Protein AF-A0A356W0C1-F1 (afdb_monomer_lite)

pLDDT: mean 94.43, std 4.19, range [66.56, 97.56]

Secondary structure (DSSP, 8-state):
--S-HHHHHHHHHHHHTT-TT---------SS-GGG-S------HHHHHHHHHT----HHHHHHHHHTS-S-HHHHHHHHH----

Structure (mmCIF, N/CA/C/O backbone):
data_AF-A0A356W0C1-F1
#
_entry.id   AF-A0A356W0C1-F1
#
loop_
_atom_site.group_PDB
_atom_site.id
_atom_site.type_symbol
_atom_site.label_atom_id
_atom_site.label_alt_id
_atom_site.label_comp_id
_atom_site.label_asym_id
_atom_site.label_entity_id
_atom_site.label_seq_id
_atom_site.pdbx_PDB_ins_code
_atom_site.Cartn_x
_atom_site.Cartn_y
_atom_site.Cartn_z
_atom_site.occupancy
_atom_site.B_iso_or_equiv
_atom_site.auth_seq_id
_atom_site.auth_comp_id
_atom_site.auth_asym_id
_atom_site.auth_atom_id
_atom_site.pdbx_PDB_model_num
ATOM 1 N N . MET A 1 1 ? 3.104 7.497 6.504 1.00 66.56 1 MET A N 1
ATOM 2 C CA . MET A 1 1 ? 2.809 6.732 5.262 1.00 66.56 1 MET A CA 1
ATOM 3 C C . MET A 1 1 ? 2.938 7.583 3.983 1.00 66.56 1 MET A C 1
ATOM 5 O O . MET A 1 1 ? 2.573 8.751 4.016 1.00 66.56 1 MET A O 1
ATOM 9 N N . LEU A 1 2 ? 3.415 7.016 2.860 1.00 81.69 2 LEU A N 1
ATOM 10 C CA . LEU A 1 2 ? 3.422 7.661 1.529 1.00 81.69 2 LEU A CA 1
ATOM 11 C C . LEU A 1 2 ? 2.414 6.958 0.605 1.00 81.69 2 LEU A C 1
ATOM 13 O O . LEU A 1 2 ? 2.708 5.899 0.063 1.00 81.69 2 LEU A O 1
ATOM 17 N N . THR A 1 3 ? 1.221 7.528 0.471 1.00 90.31 3 THR A N 1
ATOM 18 C CA . THR A 1 3 ? 0.183 7.106 -0.481 1.00 90.31 3 THR A CA 1
ATOM 19 C C . THR A 1 3 ? -0.724 8.296 -0.774 1.00 90.31 3 THR A C 1
ATOM 21 O O . THR A 1 3 ? -0.760 9.253 0.009 1.00 90.31 3 THR A O 1
ATOM 24 N N . ASP A 1 4 ? -1.466 8.243 -1.873 1.00 94.62 4 ASP A N 1
ATOM 25 C CA . ASP A 1 4 ? -2.465 9.259 -2.166 1.00 94.62 4 ASP A CA 1
ATOM 26 C C . ASP A 1 4 ? -3.642 9.135 -1.193 1.00 94.62 4 ASP A C 1
ATOM 28 O O . ASP A 1 4 ? -4.154 8.049 -0.923 1.00 94.62 4 ASP A O 1
ATOM 32 N N . PHE A 1 5 ? -4.119 10.271 -0.677 1.00 94.00 5 PHE A N 1
ATOM 33 C CA . PHE A 1 5 ? -5.228 10.308 0.287 1.00 94.00 5 PHE A CA 1
ATOM 34 C C . PHE A 1 5 ? -6.492 9.601 -0.231 1.00 94.00 5 PHE A C 1
ATOM 36 O O . PHE A 1 5 ? -7.253 9.016 0.544 1.00 94.00 5 PHE 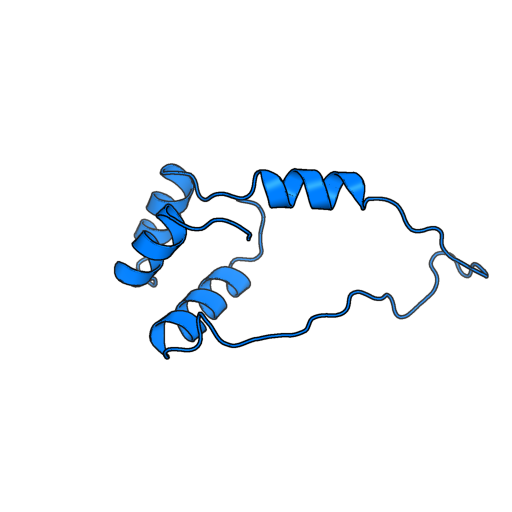A O 1
ATOM 43 N N . TYR A 1 6 ? -6.684 9.616 -1.553 1.00 95.25 6 TYR A N 1
ATOM 44 C CA . TYR A 1 6 ? -7.778 8.925 -2.224 1.00 95.25 6 TYR A CA 1
ATOM 45 C C . TYR A 1 6 ? -7.802 7.419 -1.924 1.00 95.25 6 TYR A C 1
ATOM 47 O O . TYR A 1 6 ? -8.878 6.896 -1.633 1.00 95.25 6 TYR A O 1
ATOM 55 N N . GLU A 1 7 ? -6.648 6.746 -1.888 1.00 95.75 7 GLU A N 1
ATOM 56 C CA . GLU A 1 7 ? -6.557 5.304 -1.620 1.00 95.75 7 GLU A CA 1
ATOM 57 C C . GLU A 1 7 ? -7.156 4.943 -0.256 1.00 95.75 7 GLU A C 1
ATOM 59 O O . GLU A 1 7 ? -7.933 3.997 -0.127 1.00 95.75 7 GLU A O 1
ATOM 64 N N . ILE A 1 8 ? -6.892 5.763 0.764 1.00 95.75 8 ILE A N 1
ATOM 65 C CA . ILE A 1 8 ? -7.421 5.544 2.116 1.00 95.75 8 ILE A CA 1
ATOM 66 C C . ILE A 1 8 ? -8.924 5.828 2.171 1.00 95.75 8 ILE A C 1
ATOM 68 O O . ILE A 1 8 ? -9.678 5.100 2.820 1.00 95.75 8 ILE A O 1
ATOM 72 N N . THR A 1 9 ? -9.398 6.855 1.459 1.00 96.56 9 THR A N 1
ATOM 73 C CA . THR A 1 9 ? -10.842 7.128 1.370 1.00 96.56 9 THR A CA 1
ATOM 74 C C . THR A 1 9 ? -11.609 6.041 0.617 1.00 96.56 9 THR A C 1
ATOM 76 O O . THR A 1 9 ? -12.694 5.660 1.058 1.00 96.56 9 THR A O 1
ATOM 79 N N . MET A 1 10 ? -11.038 5.479 -0.454 1.00 96.31 10 MET A N 1
ATOM 80 C CA . MET A 1 10 ? -11.591 4.308 -1.137 1.00 96.31 10 MET A CA 1
ATOM 81 C C . MET A 1 10 ? -11.619 3.086 -0.228 1.00 96.31 10 MET A C 1
ATOM 83 O O . MET A 1 10 ? -12.656 2.437 -0.130 1.00 96.31 10 MET A O 1
ATOM 87 N N . ALA A 1 11 ? -10.514 2.794 0.463 1.00 95.81 11 ALA A N 1
ATOM 88 C CA . ALA A 1 11 ? -10.424 1.668 1.385 1.00 95.81 11 ALA A CA 1
ATOM 89 C C . ALA A 1 11 ? -11.487 1.759 2.492 1.00 95.81 11 ALA A C 1
ATOM 91 O O . ALA A 1 11 ? -12.185 0.782 2.758 1.00 95.81 11 ALA A O 1
ATOM 92 N N . ASN A 1 12 ? -11.700 2.950 3.064 1.00 96.62 12 ASN A N 1
ATOM 93 C CA . ASN A 1 12 ? -12.791 3.193 4.010 1.00 96.62 12 ASN A CA 1
ATOM 94 C C . ASN A 1 12 ? -14.171 2.948 3.377 1.00 96.62 12 ASN A C 1
ATOM 96 O O . ASN A 1 12 ? -15.067 2.417 4.034 1.00 96.62 12 ASN A O 1
ATOM 100 N N . GLY A 1 13 ? -14.344 3.314 2.104 1.00 96.00 13 GLY A N 1
ATOM 101 C CA . GLY A 1 13 ? -15.542 3.018 1.321 1.00 96.00 13 GLY A CA 1
ATOM 102 C C . GLY A 1 13 ? -15.778 1.515 1.155 1.00 96.00 13 GLY A C 1
ATOM 103 O O . GLY A 1 13 ? -16.878 1.049 1.446 1.00 96.00 13 GLY A O 1
ATOM 104 N N . TYR A 1 14 ? -14.762 0.748 0.757 1.00 96.75 14 TYR A N 1
ATOM 105 C CA . TYR A 1 14 ? -14.860 -0.710 0.634 1.00 96.75 14 TYR A CA 1
ATOM 106 C C . TYR A 1 14 ? -15.174 -1.372 1.975 1.00 96.75 14 TYR A C 1
ATOM 108 O O . TYR A 1 14 ? -16.138 -2.129 2.064 1.00 96.75 14 TYR A O 1
ATOM 116 N N . PHE A 1 15 ? -14.441 -1.003 3.025 1.00 96.44 15 PHE A N 1
ATOM 117 C CA . PHE A 1 15 ? -14.641 -1.517 4.379 1.00 96.44 15 PHE A CA 1
ATOM 118 C C . PHE A 1 15 ? -16.048 -1.220 4.916 1.00 96.44 15 PHE A C 1
ATOM 120 O O . PHE A 1 15 ? -16.719 -2.076 5.482 1.00 96.44 15 PHE A O 1
ATOM 127 N N . SER A 1 16 ? -16.553 -0.002 4.705 1.00 95.50 16 SER A N 1
ATOM 128 C CA . SER A 1 16 ? -17.889 0.379 5.190 1.00 95.50 16 SER A CA 1
ATOM 129 C C . SER A 1 16 ? -19.026 -0.353 4.466 1.00 95.50 16 SER A C 1
ATOM 131 O O . SER A 1 16 ? -20.150 -0.367 4.966 1.00 95.50 16 SER A O 1
ATOM 133 N N . ASN A 1 17 ? -18.750 -0.944 3.300 1.00 96.12 17 ASN A N 1
ATOM 134 C CA . ASN A 1 17 ? -19.725 -1.654 2.474 1.00 96.12 17 ASN A CA 1
ATOM 135 C C . ASN A 1 17 ? -19.525 -3.183 2.466 1.00 96.12 17 ASN A C 1
ATOM 137 O O . ASN A 1 17 ? -20.193 -3.865 1.688 1.00 96.12 17 ASN A O 1
ATOM 141 N N . GLY A 1 18 ? -18.654 -3.734 3.320 1.00 95.75 18 GLY A N 1
ATOM 142 C CA . GLY A 1 18 ? -18.442 -5.184 3.411 1.00 95.75 18 GLY A CA 1
ATOM 143 C C . GLY A 1 18 ? -17.660 -5.763 2.226 1.00 95.75 18 GLY A C 1
ATOM 144 O O . GLY A 1 18 ? -17.927 -6.887 1.793 1.00 95.75 18 GLY A O 1
ATOM 145 N N . PHE A 1 19 ? -16.776 -4.968 1.618 1.00 96.62 19 PHE A N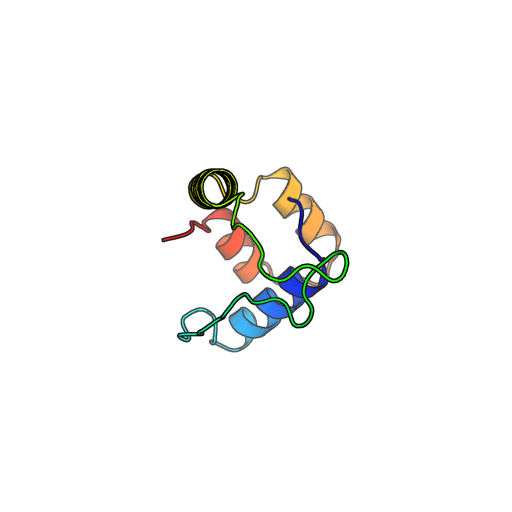 1
ATOM 146 C CA . PHE A 1 19 ? -15.950 -5.369 0.476 1.00 96.62 19 PHE A CA 1
ATOM 147 C C . PHE A 1 19 ? -14.466 -5.533 0.815 1.00 96.62 19 PHE A C 1
ATOM 149 O O . PHE A 1 19 ? -13.679 -5.784 -0.091 1.00 96.62 19 PHE A O 1
ATOM 156 N N . GLU A 1 20 ? -14.086 -5.418 2.085 1.00 93.25 20 GLU A N 1
ATOM 157 C CA . GLU A 1 20 ? -12.711 -5.538 2.578 1.00 93.25 20 GLU A CA 1
ATOM 158 C C . GLU A 1 20 ? -12.028 -6.858 2.184 1.00 93.25 20 GLU A C 1
ATOM 160 O O . GLU A 1 20 ? -10.858 -6.836 1.816 1.00 93.25 20 GLU A O 1
ATOM 165 N N . ASP A 1 21 ? -12.772 -7.969 2.154 1.00 93.00 21 ASP A N 1
ATOM 166 C CA . ASP A 1 21 ? -12.246 -9.307 1.837 1.00 93.00 21 ASP A CA 1
ATOM 167 C C . ASP A 1 21 ? -12.542 -9.750 0.393 1.00 93.00 21 ASP A C 1
ATOM 169 O O . ASP A 1 21 ? -12.399 -10.924 0.032 1.00 93.00 21 ASP A O 1
ATOM 173 N N . LYS A 1 22 ? -13.011 -8.838 -0.469 1.00 96.19 22 LYS A N 1
ATOM 174 C CA . LYS A 1 22 ? -13.249 -9.181 -1.875 1.00 96.19 22 LYS A CA 1
ATOM 175 C C . LYS A 1 22 ? -11.932 -9.306 -2.630 1.00 96.19 22 LYS A C 1
ATOM 177 O O . LYS A 1 22 ? -11.122 -8.386 -2.657 1.00 96.19 22 LYS A O 1
ATOM 182 N N . VAL A 1 23 ? -11.776 -10.422 -3.340 1.00 95.69 23 VAL A N 1
ATOM 183 C CA . VAL A 1 23 ? -10.614 -10.666 -4.201 1.00 95.69 23 VAL A CA 1
ATOM 184 C C . VAL A 1 23 ? -10.595 -9.667 -5.360 1.00 95.69 23 VAL A C 1
ATOM 186 O O . VAL A 1 23 ? -11.524 -9.625 -6.170 1.00 95.69 23 VAL A O 1
ATOM 189 N N . GLY A 1 24 ? -9.517 -8.886 -5.440 1.00 94.31 24 GLY A N 1
ATOM 190 C CA . GLY A 1 24 ? -9.205 -7.985 -6.548 1.00 94.31 24 GLY A CA 1
ATOM 191 C C . GLY A 1 24 ? -7.917 -8.402 -7.261 1.00 94.31 24 GLY A C 1
ATOM 192 O O . GLY A 1 24 ? -7.012 -8.953 -6.640 1.00 94.31 24 GLY A O 1
ATOM 193 N N . TYR A 1 25 ? -7.835 -8.123 -8.562 1.00 96.88 25 TYR A N 1
ATOM 194 C CA . TYR A 1 25 ? -6.650 -8.372 -9.388 1.00 96.88 25 TYR A CA 1
ATOM 195 C C . TYR A 1 25 ? -6.152 -7.049 -9.970 1.00 96.88 25 TYR A C 1
ATOM 197 O O . TYR A 1 25 ? -6.950 -6.276 -10.502 1.00 96.88 25 TYR A O 1
ATOM 205 N N . PHE A 1 26 ? -4.846 -6.800 -9.874 1.00 95.88 26 PHE A N 1
ATOM 206 C CA . PHE A 1 26 ? -4.201 -5.584 -10.362 1.00 95.88 26 PHE A CA 1
ATOM 207 C C . PHE A 1 26 ? -2.947 -5.944 -11.159 1.00 95.88 26 PHE A C 1
ATOM 209 O O . PHE A 1 26 ? -2.104 -6.693 -10.670 1.00 95.88 26 PHE A O 1
ATOM 216 N N . ASP A 1 27 ? -2.815 -5.364 -12.352 1.00 96.88 27 ASP A N 1
ATOM 217 C CA . ASP A 1 27 ? -1.654 -5.530 -13.225 1.00 96.88 27 ASP A CA 1
ATOM 218 C C . ASP A 1 27 ? -0.918 -4.198 -13.393 1.00 96.88 27 ASP A C 1
ATOM 220 O O . ASP A 1 27 ? -1.525 -3.165 -13.689 1.00 96.88 27 ASP A O 1
ATOM 224 N N . MET A 1 28 ? 0.408 -4.228 -13.254 1.00 94.94 28 MET A N 1
ATOM 225 C CA .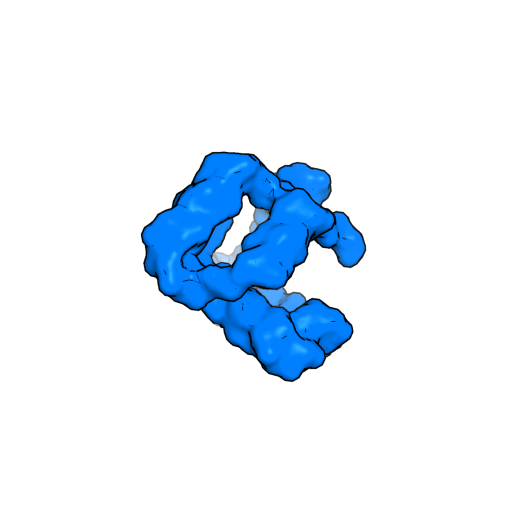 MET A 1 28 ? 1.269 -3.069 -13.483 1.00 94.94 28 MET A CA 1
ATOM 226 C C . MET A 1 28 ? 1.964 -3.185 -14.841 1.00 9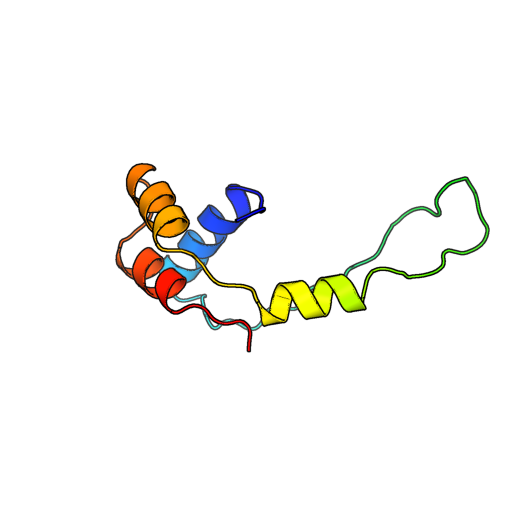4.94 28 MET A C 1
ATOM 228 O O . MET A 1 28 ? 2.738 -4.108 -15.083 1.00 94.94 28 MET A O 1
ATOM 232 N N . PHE A 1 29 ? 1.730 -2.211 -15.717 1.00 94.50 29 PHE A N 1
ATOM 233 C CA . PHE A 1 29 ? 2.394 -2.093 -17.013 1.00 94.50 29 PHE A CA 1
ATOM 234 C C . PHE A 1 29 ? 2.506 -0.622 -17.425 1.00 94.50 29 PHE A C 1
ATOM 236 O O . PHE A 1 29 ? 1.787 0.241 -16.921 1.00 94.50 29 PHE A O 1
ATOM 243 N N . PHE A 1 30 ? 3.394 -0.329 -18.373 1.00 93.75 30 PHE A N 1
ATOM 244 C CA . PHE A 1 30 ? 3.514 0.993 -18.986 1.00 93.75 30 PHE A CA 1
ATOM 245 C C . PHE A 1 30 ? 3.054 0.941 -20.446 1.00 93.75 30 PHE A C 1
ATOM 247 O O . PHE A 1 30 ? 3.137 -0.094 -21.103 1.00 93.75 30 PHE A O 1
ATOM 254 N N . ARG A 1 31 ? 2.540 2.061 -20.964 1.00 94.06 31 ARG A N 1
ATOM 255 C CA . ARG A 1 31 ? 1.956 2.116 -22.318 1.00 94.06 31 ARG A CA 1
ATOM 256 C C . ARG A 1 31 ? 2.960 2.467 -23.413 1.00 94.06 31 ARG A C 1
ATOM 258 O O . ARG A 1 31 ? 2.753 2.086 -24.556 1.00 94.06 31 ARG A O 1
ATOM 265 N N . ASN A 1 32 ? 4.015 3.200 -23.067 1.00 93.19 32 ASN A N 1
ATOM 266 C CA . ASN A 1 32 ? 5.005 3.706 -24.013 1.00 93.19 32 ASN A CA 1
ATOM 267 C C . ASN A 1 32 ? 6.409 3.404 -23.504 1.00 93.19 32 ASN A C 1
ATOM 269 O O . ASN A 1 32 ? 6.682 3.599 -22.319 1.00 93.19 32 ASN A O 1
ATOM 273 N N . LEU A 1 33 ? 7.295 2.976 -24.400 1.00 93.38 33 LEU A N 1
ATOM 274 C CA . LEU A 1 33 ? 8.703 2.814 -24.066 1.00 93.38 33 LEU A CA 1
ATOM 275 C C . LEU A 1 33 ? 9.332 4.187 -23.790 1.00 93.38 33 LEU A C 1
ATOM 277 O O . LEU A 1 33 ? 9.125 5.117 -24.580 1.00 93.38 33 LEU A O 1
ATOM 281 N N . PRO A 1 34 ? 10.082 4.331 -22.685 1.00 89.81 34 PRO A N 1
ATOM 282 C CA . PRO A 1 34 ? 10.804 5.562 -22.410 1.00 89.81 34 PRO A CA 1
ATOM 283 C C . PRO A 1 34 ? 11.846 5.819 -23.505 1.00 89.81 34 PRO A C 1
ATOM 285 O O . PRO A 1 34 ? 12.357 4.889 -24.134 1.00 89.81 34 PRO A O 1
ATOM 288 N N . ASP A 1 35 ? 12.122 7.098 -23.753 1.00 90.62 35 ASP A N 1
ATOM 289 C CA . ASP A 1 35 ? 13.198 7.582 -24.631 1.00 90.62 35 ASP A CA 1
ATOM 290 C C . ASP A 1 35 ? 13.159 7.080 -26.089 1.00 90.62 35 ASP A C 1
ATOM 292 O O . ASP A 1 35 ? 14.142 7.191 -26.820 1.00 90.62 35 ASP A O 1
ATOM 296 N N . GLY A 1 36 ? 12.025 6.527 -26.540 1.00 89.19 36 GLY A N 1
ATOM 297 C CA . GLY A 1 36 ? 11.901 5.920 -27.871 1.00 89.19 36 GLY A CA 1
ATOM 298 C C . GLY A 1 36 ? 12.714 4.630 -28.040 1.00 89.19 36 GLY A C 1
ATOM 299 O O . GLY A 1 36 ? 13.025 4.246 -29.168 1.00 89.19 36 GLY A O 1
ATOM 300 N N . GLY A 1 37 ? 13.084 3.975 -26.934 1.00 88.38 37 GLY A N 1
ATOM 301 C CA . GLY A 1 37 ? 13.858 2.735 -26.937 1.00 88.38 37 GLY A CA 1
ATOM 302 C C . GLY A 1 37 ? 13.088 1.526 -27.483 1.00 88.38 37 GLY A C 1
ATOM 303 O O . GLY A 1 37 ? 11.871 1.558 -27.638 1.00 88.38 37 GLY A O 1
ATOM 304 N N . GLY A 1 38 ? 13.808 0.431 -27.761 1.00 94.25 38 GLY A N 1
ATOM 305 C CA . GLY A 1 38 ? 13.228 -0.827 -28.262 1.00 94.25 38 GLY A CA 1
ATOM 306 C C . GLY A 1 38 ? 12.789 -1.819 -27.176 1.00 94.25 38 GLY A C 1
ATOM 307 O O . GLY A 1 38 ? 12.063 -2.764 -27.473 1.00 94.25 38 GLY A O 1
ATOM 308 N N . PHE A 1 39 ? 13.228 -1.627 -25.929 1.00 92.44 39 PHE A N 1
ATOM 309 C CA . PHE A 1 39 ? 12.853 -2.435 -24.765 1.00 92.44 39 PHE A CA 1
ATOM 310 C C . PHE A 1 39 ? 13.141 -1.666 -23.467 1.00 92.44 39 PHE A C 1
ATOM 312 O O . PHE A 1 39 ? 13.865 -0.671 -23.479 1.00 92.44 39 PHE A O 1
ATOM 319 N N . ALA A 1 40 ? 12.591 -2.141 -22.349 1.00 94.75 40 ALA A N 1
ATOM 320 C CA . ALA A 1 40 ? 12.880 -1.635 -21.009 1.00 94.75 40 ALA A CA 1
ATOM 321 C C . ALA A 1 40 ? 13.382 -2.773 -20.113 1.00 94.75 40 ALA A C 1
ATOM 323 O O . ALA A 1 40 ? 13.022 -3.934 -20.311 1.00 94.75 40 ALA A O 1
ATOM 324 N N . ILE A 1 41 ? 14.203 -2.434 -19.122 1.00 94.19 41 ILE A N 1
ATOM 325 C CA . ILE A 1 41 ? 14.672 -3.369 -18.096 1.00 94.19 41 ILE A CA 1
ATOM 326 C C . ILE A 1 41 ? 13.905 -3.067 -16.810 1.00 94.19 41 ILE A C 1
ATOM 328 O O . ILE A 1 41 ? 13.877 -1.924 -16.359 1.00 94.19 41 ILE A O 1
ATOM 332 N N . MET A 1 42 ? 13.281 -4.087 -16.221 1.00 94.56 42 MET A N 1
ATOM 333 C CA . MET A 1 42 ? 12.595 -3.947 -14.940 1.00 94.56 42 MET A CA 1
ATOM 334 C C . MET A 1 42 ? 13.613 -3.903 -13.796 1.00 94.56 42 MET A C 1
ATOM 336 O O . MET A 1 42 ? 14.462 -4.784 -13.674 1.00 94.56 42 MET A O 1
ATOM 340 N N . ALA A 1 43 ? 13.493 -2.896 -12.938 1.00 96.31 43 ALA A N 1
ATOM 341 C CA . ALA A 1 43 ? 14.246 -2.754 -11.698 1.00 96.31 43 ALA A CA 1
ATOM 342 C C . ALA A 1 43 ? 13.312 -2.217 -10.600 1.00 96.31 43 ALA A C 1
ATOM 344 O O . ALA A 1 43 ? 12.287 -1.614 -10.914 1.00 96.31 43 ALA A O 1
ATOM 345 N N . GLY A 1 44 ? 13.646 -2.440 -9.325 1.00 95.94 44 GLY A N 1
ATOM 346 C CA . GLY A 1 44 ? 12.835 -1.974 -8.187 1.00 95.94 44 GLY A CA 1
ATOM 347 C C . GLY A 1 44 ? 12.051 -3.062 -7.442 1.00 95.94 44 GLY A C 1
ATOM 348 O O . GLY A 1 44 ? 11.403 -2.769 -6.442 1.00 95.94 44 GLY A O 1
ATOM 349 N N . VAL A 1 45 ? 12.097 -4.318 -7.907 1.00 96.44 45 VAL A N 1
ATOM 350 C CA . VAL A 1 45 ? 11.311 -5.423 -7.321 1.00 96.44 45 VAL A CA 1
ATOM 351 C C . VAL A 1 45 ? 11.676 -5.660 -5.856 1.00 96.44 45 VAL A C 1
ATOM 353 O O . VAL A 1 45 ? 10.789 -5.792 -5.021 1.00 96.44 45 VAL A O 1
ATOM 356 N N . GLN A 1 46 ? 12.972 -5.664 -5.533 1.00 97.19 4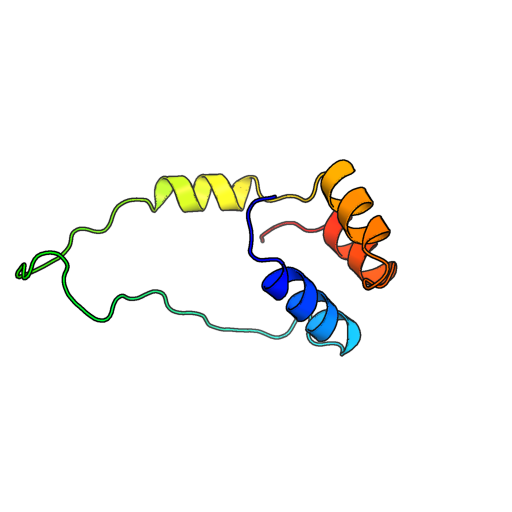6 GLN A N 1
ATOM 357 C CA . GLN A 1 46 ? 13.441 -5.864 -4.162 1.00 97.19 46 GLN A CA 1
ATOM 358 C C . GLN A 1 46 ? 12.919 -4.770 -3.220 1.00 97.19 46 GLN A C 1
ATOM 360 O O . GLN A 1 46 ? 12.400 -5.083 -2.158 1.00 97.19 46 GLN A O 1
ATOM 365 N N . GLN A 1 47 ? 12.986 -3.504 -3.632 1.00 96.25 47 GLN A N 1
ATOM 366 C CA . GLN A 1 47 ? 12.527 -2.369 -2.831 1.00 96.25 47 GLN A CA 1
ATOM 367 C C . GLN A 1 47 ? 11.022 -2.436 -2.555 1.00 96.25 47 GLN A C 1
ATOM 369 O O . GLN A 1 47 ? 10.580 -2.089 -1.464 1.00 96.25 47 GLN A O 1
ATOM 374 N N . ILE A 1 48 ? 10.231 -2.889 -3.534 1.00 94.69 48 ILE A N 1
ATOM 375 C CA . ILE A 1 48 ? 8.789 -3.083 -3.351 1.00 94.69 48 ILE A CA 1
ATOM 376 C C . ILE A 1 48 ? 8.523 -4.210 -2.349 1.00 94.69 48 ILE A C 1
ATOM 378 O O . ILE A 1 48 ? 7.683 -4.038 -1.472 1.00 94.69 48 ILE A O 1
ATOM 382 N N . ILE A 1 49 ? 9.244 -5.332 -2.442 1.00 95.06 49 ILE A N 1
ATOM 383 C CA . ILE A 1 49 ? 9.113 -6.439 -1.482 1.00 95.06 49 ILE A CA 1
ATOM 384 C C . ILE A 1 49 ? 9.458 -5.956 -0.068 1.00 95.06 49 ILE A C 1
ATOM 386 O O . ILE A 1 49 ? 8.640 -6.100 0.834 1.00 95.06 49 ILE A O 1
ATOM 390 N N . GLU A 1 50 ? 10.606 -5.301 0.106 1.00 95.38 50 GLU A N 1
ATOM 391 C CA . GLU A 1 50 ? 11.040 -4.755 1.399 1.00 95.38 50 GLU A CA 1
ATOM 392 C C . GLU A 1 50 ? 10.028 -3.745 1.967 1.00 95.38 50 GLU A C 1
ATOM 394 O O . GLU A 1 50 ? 9.766 -3.728 3.171 1.00 95.38 50 GLU A O 1
ATOM 399 N N . TYR A 1 51 ? 9.426 -2.910 1.115 1.00 94.75 51 TYR A N 1
ATOM 400 C CA . TYR A 1 51 ? 8.372 -1.984 1.526 1.00 94.75 51 TYR A CA 1
ATOM 401 C C . TYR A 1 51 ? 7.113 -2.718 2.006 1.00 94.75 51 TYR A C 1
ATOM 403 O O . TYR A 1 51 ? 6.594 -2.389 3.071 1.00 94.75 51 TYR A O 1
ATOM 411 N N . LEU A 1 52 ? 6.636 -3.714 1.252 1.00 94.06 52 LEU A N 1
ATOM 412 C CA . LEU A 1 52 ? 5.431 -4.479 1.587 1.00 94.06 52 LEU A CA 1
ATOM 413 C C . LEU A 1 52 ? 5.605 -5.303 2.869 1.00 94.06 52 LEU A C 1
ATOM 415 O O . LEU A 1 52 ? 4.695 -5.338 3.693 1.00 94.06 52 LEU A O 1
ATOM 419 N N . GLU A 1 53 ? 6.780 -5.902 3.078 1.00 94.19 53 GLU A N 1
ATOM 420 C CA . GLU A 1 53 ? 7.112 -6.651 4.300 1.00 94.19 53 GLU A CA 1
ATOM 421 C C . GLU A 1 53 ? 7.067 -5.777 5.561 1.00 94.19 53 GLU A C 1
ATOM 423 O O . GLU A 1 53 ? 6.752 -6.260 6.650 1.00 94.19 53 GLU A O 1
ATOM 428 N N . ASN A 1 54 ? 7.365 -4.484 5.416 1.00 93.25 54 ASN A N 1
ATOM 429 C CA . ASN A 1 54 ? 7.399 -3.522 6.512 1.00 93.25 54 ASN A CA 1
ATOM 430 C C . ASN A 1 54 ? 6.187 -2.578 6.522 1.00 93.25 54 ASN A C 1
ATOM 432 O O . ASN A 1 54 ? 6.166 -1.627 7.305 1.00 93.25 54 ASN A O 1
ATOM 436 N N . LEU A 1 55 ? 5.175 -2.814 5.684 1.00 94.44 55 LEU A N 1
ATOM 437 C CA . LEU A 1 55 ? 4.007 -1.947 5.580 1.00 94.44 55 LEU A CA 1
ATOM 438 C C . LEU A 1 55 ? 3.115 -2.085 6.820 1.00 94.44 55 LEU A C 1
ATOM 440 O O . LEU A 1 55 ? 2.462 -3.105 7.033 1.00 94.44 55 LEU A O 1
ATOM 444 N N . HIS A 1 56 ? 3.065 -1.027 7.623 1.00 94.69 56 HIS A N 1
ATOM 445 C CA . HIS A 1 56 ? 2.186 -0.905 8.781 1.00 94.69 56 HIS A CA 1
ATOM 446 C C . HIS A 1 56 ? 1.817 0.563 9.010 1.00 94.69 56 HIS A C 1
ATOM 448 O O . HIS A 1 56 ? 2.556 1.468 8.617 1.00 94.69 56 HIS A O 1
ATOM 454 N N . PHE A 1 57 ? 0.677 0.800 9.658 1.00 95.50 57 PHE A N 1
ATOM 455 C CA . PHE A 1 57 ? 0.261 2.138 10.072 1.00 95.50 57 PHE A CA 1
ATOM 456 C C . PHE A 1 57 ? 0.831 2.444 11.455 1.00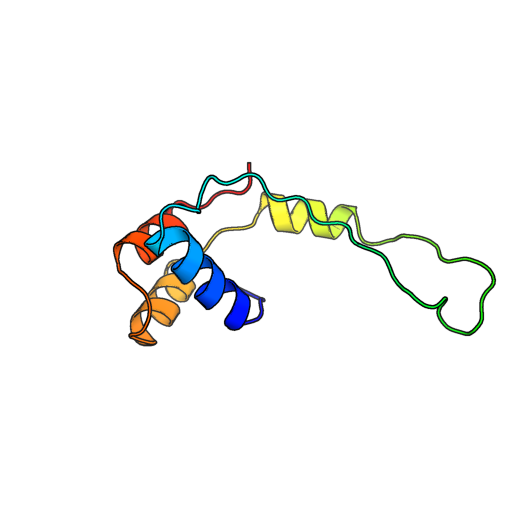 95.50 57 PHE A C 1
ATOM 458 O O . PHE A 1 57 ? 0.646 1.666 12.393 1.00 95.50 57 PHE A O 1
ATOM 465 N N . THR A 1 58 ? 1.525 3.574 11.596 1.00 96.06 58 THR A N 1
ATOM 466 C CA . THR A 1 58 ? 2.032 4.003 12.906 1.00 96.06 58 THR A CA 1
ATOM 467 C C . THR A 1 58 ? 0.924 4.676 13.728 1.00 96.06 58 THR A C 1
ATOM 469 O O . THR A 1 58 ? -0.065 5.150 13.160 1.00 96.06 58 THR A O 1
ATOM 472 N N . PRO A 1 59 ? 1.065 4.781 15.063 1.00 96.88 59 PRO A N 1
ATOM 473 C CA . PRO A 1 59 ? 0.110 5.521 15.892 1.00 96.88 59 PRO A CA 1
ATOM 474 C C . PRO A 1 59 ? -0.111 6.969 15.425 1.00 96.88 59 PRO A C 1
ATOM 476 O O . PRO A 1 59 ? -1.223 7.488 15.506 1.00 96.88 59 PRO A O 1
ATOM 479 N N . GLU A 1 60 ? 0.932 7.616 14.901 1.00 96.81 60 GLU A N 1
ATOM 480 C CA . GLU A 1 60 ? 0.869 8.973 14.358 1.00 96.81 60 GLU A CA 1
ATOM 481 C C . GLU A 1 60 ? 0.062 9.036 13.057 1.00 96.81 60 GLU A C 1
ATOM 483 O O . GLU A 1 60 ? -0.734 9.963 12.891 1.00 96.81 60 GLU A O 1
ATOM 488 N N . ASP A 1 61 ? 0.222 8.051 12.162 1.00 96.19 61 ASP A N 1
ATOM 489 C CA . ASP A 1 61 ? -0.581 7.939 10.937 1.00 96.19 61 ASP A CA 1
ATOM 490 C C . ASP A 1 61 ? -2.074 7.781 11.291 1.00 96.19 61 ASP A C 1
ATOM 492 O O . ASP A 1 61 ? -2.932 8.458 10.720 1.00 96.19 61 ASP A O 1
ATOM 496 N N . ILE A 1 62 ? -2.398 6.944 12.282 1.00 97.19 62 ILE A N 1
ATOM 497 C CA . ILE A 1 62 ? -3.783 6.727 12.730 1.00 97.19 62 ILE A CA 1
ATOM 498 C C . ILE A 1 62 ? -4.375 7.988 13.356 1.00 97.19 62 ILE A C 1
ATOM 500 O O . ILE A 1 62 ? -5.511 8.358 13.054 1.00 97.19 62 ILE A O 1
ATOM 504 N N . GLU A 1 63 ? -3.617 8.676 14.207 1.00 97.38 63 GLU A N 1
ATOM 505 C CA . GLU A 1 63 ? -4.079 9.916 14.824 1.00 97.38 63 GLU A CA 1
ATOM 506 C C . GLU A 1 63 ? -4.267 11.035 13.792 1.00 97.38 63 GLU A C 1
ATOM 508 O O . GLU A 1 63 ? -5.211 11.822 13.889 1.00 97.38 63 GLU A O 1
ATOM 513 N N . TYR A 1 64 ? -3.414 11.090 12.767 1.00 96.25 64 TYR A N 1
ATOM 514 C CA . TYR A 1 64 ? -3.610 11.985 11.631 1.00 96.25 64 TYR A CA 1
ATOM 515 C C . TYR A 1 64 ? -4.935 11.694 10.911 1.00 96.25 64 TYR A C 1
ATOM 517 O O . TYR A 1 64 ? -5.743 12.607 10.736 1.00 96.25 64 TYR A O 1
ATOM 525 N N . LEU A 1 65 ? -5.202 10.430 10.561 1.00 96.56 65 LEU A N 1
ATOM 526 C CA . LEU A 1 65 ? -6.448 10.041 9.894 1.00 96.56 65 LEU A CA 1
ATOM 527 C C . LEU A 1 65 ? -7.675 10.322 10.773 1.00 96.56 65 LEU A C 1
ATOM 529 O O . LEU A 1 65 ? -8.677 10.845 10.286 1.00 96.56 65 LEU A O 1
ATOM 533 N N . ARG A 1 66 ? -7.591 10.068 12.083 1.00 97.19 66 ARG A N 1
ATOM 534 C CA . ARG A 1 66 ? -8.654 10.405 13.041 1.00 97.19 66 ARG A CA 1
ATOM 535 C C . ARG A 1 66 ? -8.979 11.898 13.026 1.00 97.19 66 ARG A C 1
ATOM 537 O O . ARG A 1 66 ? -10.150 12.273 12.966 1.00 97.19 66 ARG A O 1
ATOM 544 N N . LYS A 1 67 ? -7.957 12.759 13.002 1.00 97.38 67 LYS A N 1
ATOM 545 C CA . LYS A 1 67 ? -8.118 14.223 12.938 1.00 97.38 67 LYS A CA 1
ATOM 546 C C . LYS A 1 67 ? -8.752 14.719 11.643 1.00 97.38 67 LYS A C 1
ATOM 548 O O . LYS A 1 67 ? -9.345 15.795 11.657 1.00 97.38 67 LYS A O 1
ATOM 553 N N . CYS A 1 68 ? -8.682 13.961 10.547 1.00 96.00 68 CYS A N 1
ATOM 554 C CA . CYS A 1 68 ? -9.403 14.310 9.322 1.00 96.00 68 CYS A CA 1
ATOM 555 C C . CYS A 1 68 ? -10.929 14.297 9.516 1.00 96.00 68 CYS A C 1
ATOM 557 O O . CYS A 1 68 ? -11.632 14.949 8.752 1.00 96.00 68 CYS A O 1
ATOM 559 N N . GLY A 1 69 ? -11.453 13.567 10.511 1.00 96.38 69 GLY A N 1
ATOM 560 C CA . GLY A 1 69 ? -12.874 13.591 10.881 1.00 96.38 69 GLY A CA 1
ATOM 561 C C . GLY A 1 69 ? -13.829 12.934 9.875 1.00 96.38 69 GLY A C 1
ATOM 562 O O . GLY A 1 69 ? -15.041 13.069 10.017 1.00 96.38 69 GLY A O 1
ATOM 563 N N . ILE A 1 70 ? -13.302 12.233 8.865 1.00 96.25 70 ILE A N 1
ATOM 564 C CA . ILE A 1 70 ? -14.090 11.591 7.796 1.00 96.25 70 ILE A CA 1
ATOM 565 C C . ILE A 1 70 ? -14.031 10.056 7.815 1.00 96.25 70 ILE A C 1
ATOM 567 O O . ILE A 1 70 ? -14.756 9.403 7.065 1.00 96.25 70 ILE A O 1
ATOM 571 N N . PHE A 1 71 ? -13.166 9.470 8.646 1.00 96.81 71 PHE A N 1
ATOM 572 C CA . PHE A 1 71 ? -12.963 8.023 8.731 1.00 96.81 71 PHE A CA 1
ATOM 573 C C . PHE A 1 71 ? -13.721 7.434 9.915 1.00 96.81 71 PHE A C 1
ATOM 575 O O . PHE A 1 71 ? -13.819 8.053 10.974 1.00 96.81 71 PHE A O 1
ATOM 582 N N . ASN A 1 72 ? -14.257 6.226 9.746 1.00 91.88 72 ASN A N 1
ATOM 583 C CA . ASN A 1 72 ? -14.964 5.555 10.829 1.00 91.88 72 ASN A CA 1
ATOM 584 C C . ASN A 1 72 ? -13.971 4.852 11.783 1.00 91.88 72 ASN A C 1
ATOM 586 O O . ASN A 1 72 ? -12.952 4.317 11.352 1.00 91.88 72 ASN A O 1
ATOM 590 N N . GLU A 1 73 ? -14.278 4.804 13.083 1.00 95.88 73 GLU A N 1
ATOM 591 C CA . GLU A 1 73 ? -13.367 4.224 14.091 1.00 95.88 73 GLU A CA 1
ATOM 592 C C . GLU A 1 73 ? -13.126 2.715 13.920 1.00 95.88 73 GLU A C 1
ATOM 594 O O . GLU A 1 73 ? -12.091 2.204 14.342 1.00 95.88 73 GLU A O 1
ATOM 599 N N . LYS A 1 74 ? -14.052 1.972 13.297 1.00 96.44 74 LYS A N 1
ATOM 600 C CA . LYS A 1 74 ? -13.827 0.545 13.009 1.00 96.44 74 LYS A CA 1
ATOM 601 C C . LYS A 1 74 ? -12.751 0.367 11.938 1.00 96.44 74 LYS A C 1
ATOM 603 O O . LYS A 1 74 ? -11.914 -0.516 12.071 1.00 96.44 74 LYS A O 1
ATOM 608 N N . PHE A 1 75 ? -12.756 1.225 10.924 1.00 97.50 75 PHE A N 1
ATOM 609 C CA . PHE A 1 75 ? -11.760 1.255 9.865 1.00 97.50 75 PHE A CA 1
ATOM 610 C C . PHE A 1 75 ? -10.395 1.682 10.410 1.00 97.50 75 PHE A C 1
ATOM 612 O O . PHE A 1 75 ? -9.401 1.037 10.108 1.00 97.50 75 PHE A O 1
ATOM 619 N N . LEU A 1 76 ? -10.335 2.689 11.289 1.00 97.56 76 LEU A N 1
ATOM 620 C CA . LEU A 1 76 ? -9.072 3.068 11.937 1.00 97.56 76 LEU A CA 1
ATOM 621 C C . LEU A 1 76 ? -8.470 1.913 12.754 1.00 97.56 76 LEU A C 1
ATOM 623 O O . LEU A 1 76 ? -7.283 1.633 12.626 1.00 97.56 76 LEU A O 1
ATOM 627 N N . LYS A 1 77 ? -9.293 1.177 13.511 1.00 97.25 77 LYS A N 1
ATOM 628 C CA . LYS A 1 77 ? -8.852 -0.037 14.224 1.00 97.25 77 LYS A CA 1
ATOM 629 C C . LYS A 1 77 ? -8.399 -1.156 13.290 1.00 97.25 77 LYS A C 1
ATOM 631 O O . LYS A 1 77 ? -7.480 -1.895 13.626 1.00 97.25 77 LYS A O 1
ATOM 636 N N . TYR A 1 78 ? -9.040 -1.292 12.132 1.00 96.38 78 TYR A N 1
ATOM 637 C CA . TYR A 1 78 ? -8.594 -2.220 11.097 1.00 96.38 78 TYR A CA 1
ATOM 638 C C . TYR A 1 78 ? -7.196 -1.837 10.584 1.00 96.38 78 TYR A C 1
ATOM 640 O O . TYR A 1 78 ? -6.321 -2.696 10.523 1.00 96.38 78 TYR A O 1
ATOM 648 N N . LEU A 1 79 ? -6.949 -0.551 10.309 1.00 96.44 79 LEU A N 1
ATOM 649 C CA . LEU A 1 79 ? -5.635 -0.064 9.874 1.00 96.44 79 LEU A CA 1
ATOM 650 C C . LEU A 1 79 ? -4.541 -0.255 10.939 1.00 96.44 79 LEU A C 1
ATOM 652 O O . LEU A 1 79 ? -3.425 -0.626 10.590 1.00 96.44 79 LEU A O 1
ATOM 656 N N . GLU A 1 80 ? -4.854 -0.070 12.228 1.00 96.38 80 GLU A N 1
ATOM 657 C CA . GLU A 1 80 ? -3.921 -0.330 13.344 1.00 96.38 80 GLU A CA 1
ATOM 658 C C . GLU A 1 80 ? -3.398 -1.778 13.362 1.00 96.38 80 GLU A C 1
ATOM 660 O O . GLU A 1 80 ? -2.278 -2.035 13.804 1.00 96.38 80 GLU A O 1
ATOM 665 N N . GLN A 1 81 ? -4.212 -2.731 12.903 1.00 94.88 81 GLN A N 1
ATOM 666 C CA . GLN A 1 81 ? -3.889 -4.160 12.885 1.00 94.88 81 GLN A CA 1
ATOM 667 C C . GLN A 1 81 ? -3.491 -4.666 11.497 1.00 94.88 81 GLN A C 1
ATOM 669 O O . GLN A 1 81 ? -3.172 -5.848 11.347 1.00 94.88 81 GLN A O 1
ATOM 674 N N . PHE A 1 82 ? -3.510 -3.790 10.491 1.00 94.62 82 PHE A N 1
ATOM 675 C CA . PHE A 1 82 ? -3.258 -4.157 9.110 1.00 94.62 82 PHE A CA 1
ATOM 676 C C . PHE A 1 82 ? -1.860 -4.753 8.947 1.00 94.62 82 PHE A C 1
ATOM 678 O O . PHE A 1 82 ? -0.858 -4.194 9.401 1.00 94.62 82 PHE A O 1
ATOM 685 N N . ARG A 1 83 ? -1.806 -5.888 8.253 1.00 91.81 83 ARG A N 1
ATOM 686 C CA . ARG A 1 83 ? -0.579 -6.501 7.757 1.00 91.81 83 ARG A CA 1
ATOM 687 C C . ARG A 1 83 ? -0.816 -6.990 6.344 1.00 91.81 83 ARG A C 1
ATOM 689 O O . ARG A 1 83 ? -1.863 -7.562 6.058 1.00 91.81 83 ARG A O 1
ATOM 696 N N . PHE A 1 84 ? 0.175 -6.786 5.489 1.00 90.94 84 PHE A N 1
ATOM 697 C CA . PHE A 1 84 ? 0.195 -7.395 4.170 1.00 90.94 84 PHE A CA 1
ATOM 698 C C . PHE A 1 84 ? 0.470 -8.904 4.315 1.00 90.94 84 PHE A C 1
ATOM 700 O O . PHE A 1 84 ? 1.438 -9.283 4.979 1.00 90.94 84 PHE A O 1
ATOM 707 N N . SER A 1 85 ? -0.403 -9.753 3.758 1.00 80.38 85 SER A N 1
ATOM 708 C CA . SER A 1 85 ? -0.359 -11.223 3.867 1.00 80.38 85 SER A CA 1
ATOM 709 C C . SER A 1 85 ? -0.701 -11.915 2.559 1.00 80.38 85 SER A C 1
ATOM 711 O O . SER A 1 85 ? -1.638 -11.411 1.899 1.00 80.38 85 SER A O 1
#

Sequence (85 aa):
MLTDFYEITMANGYFSNGFEDKVGYFDMFFRNLPDGGGFAIMAGVQQIIEYLENLHFTPEDIEYLRKCGIFNEKFLKYLEQFRFS

Radius of gyration: 16.68 Å; chains: 1; bounding box: 34×26×44 Å

Foldseek 3Di:
DDDDPVVLVVCLVCVVVVNNPPDDDDDDDDDDDPPNDPDDDDDCPVVVVVCLQPDAQDPVNLVVVVVVVPHDPVSSVCRNVDHRD